Protein AF-A0A813JKL9-F1 (afdb_monomer_lite)

Structure (mmCIF, N/CA/C/O backbone):
data_AF-A0A813JKL9-F1
#
_entry.id   AF-A0A813JKL9-F1
#
loop_
_atom_site.group_PDB
_atom_site.id
_atom_site.type_symbol
_atom_site.label_atom_id
_atom_site.label_alt_id
_atom_site.label_comp_id
_atom_site.label_asym_id
_atom_site.label_entity_id
_atom_site.label_seq_id
_atom_site.pdbx_PDB_ins_code
_atom_site.Cartn_x
_atom_site.Cartn_y
_atom_site.Cartn_z
_atom_site.occupancy
_atom_site.B_iso_or_equiv
_atom_site.auth_seq_id
_atom_site.auth_comp_id
_atom_site.auth_asym_id
_atom_site.auth_atom_id
_atom_site.pdbx_PDB_model_num
ATOM 1 N N . ASP A 1 1 ? -12.469 17.431 13.731 1.00 84.94 1 ASP A N 1
ATOM 2 C CA . ASP A 1 1 ? -13.749 16.794 13.334 1.00 84.94 1 ASP A CA 1
ATOM 3 C C . ASP A 1 1 ? -13.729 16.032 12.016 1.00 84.94 1 ASP A C 1
ATOM 5 O O . ASP A 1 1 ? -14.161 14.883 12.011 1.00 84.94 1 ASP A O 1
ATOM 9 N N . ILE A 1 2 ? -13.200 16.602 10.923 1.00 94.56 2 ILE A N 1
ATOM 10 C CA . ILE A 1 2 ? -13.176 15.951 9.593 1.00 94.56 2 ILE A CA 1
ATOM 11 C C . ILE A 1 2 ? -12.577 14.536 9.653 1.00 94.56 2 ILE A C 1
ATOM 13 O O . ILE A 1 2 ? -13.190 13.587 9.167 1.00 94.56 2 ILE A O 1
ATOM 17 N N . PHE A 1 3 ? -11.428 14.376 10.321 1.00 95.56 3 PHE A N 1
ATOM 18 C CA . PHE A 1 3 ? -10.752 13.081 10.440 1.00 95.56 3 PHE A CA 1
ATOM 19 C C . PHE A 1 3 ? -11.629 12.008 11.093 1.00 95.56 3 PHE A C 1
ATOM 21 O O . PHE A 1 3 ? -11.808 10.932 10.531 1.00 95.56 3 PHE A O 1
ATOM 28 N N . VAL A 1 4 ? -12.197 12.301 12.267 1.00 94.88 4 VAL A N 1
ATOM 29 C CA . VAL A 1 4 ? -13.032 11.350 13.018 1.00 94.88 4 VAL A CA 1
ATOM 30 C C . VAL A 1 4 ? -14.312 11.031 12.251 1.00 94.88 4 VAL A C 1
ATOM 32 O O . VAL A 1 4 ? -14.704 9.870 12.179 1.00 94.88 4 VAL A O 1
ATOM 35 N N . LYS A 1 5 ? -14.934 12.037 11.622 1.00 95.62 5 LYS A N 1
ATOM 36 C CA . LYS A 1 5 ? -16.122 11.851 10.780 1.00 95.62 5 LYS A CA 1
ATOM 37 C C . LYS A 1 5 ? -15.843 10.885 9.625 1.00 95.62 5 LYS A C 1
ATOM 39 O O . LYS A 1 5 ? -16.600 9.935 9.423 1.00 95.62 5 LYS A O 1
ATOM 44 N N . ASN A 1 6 ? -14.754 11.108 8.893 1.00 96.75 6 ASN A N 1
ATOM 45 C CA . ASN A 1 6 ? -14.372 10.268 7.761 1.00 96.75 6 ASN A CA 1
ATOM 46 C C . ASN A 1 6 ? -13.954 8.869 8.206 1.00 96.75 6 ASN A C 1
ATOM 48 O O . ASN A 1 6 ? -14.418 7.891 7.623 1.00 96.75 6 ASN A O 1
ATOM 52 N N . PHE A 1 7 ? -13.151 8.772 9.270 1.00 96.44 7 PHE A N 1
ATOM 53 C CA . PHE A 1 7 ? -12.778 7.497 9.874 1.00 96.44 7 PHE A CA 1
ATOM 54 C C . PHE A 1 7 ? -14.020 6.689 10.248 1.00 96.44 7 PHE A C 1
ATOM 56 O O . PHE A 1 7 ? -14.145 5.534 9.860 1.00 96.44 7 PHE A O 1
ATOM 63 N N . TRP A 1 8 ? -14.972 7.303 10.950 1.00 96.00 8 TRP A N 1
ATOM 64 C CA . TRP A 1 8 ? -16.188 6.623 11.380 1.00 96.00 8 TRP A CA 1
ATOM 65 C C . TRP A 1 8 ? -17.036 6.134 10.203 1.00 96.00 8 TRP A C 1
ATOM 67 O O . TRP A 1 8 ? -17.623 5.054 10.266 1.00 96.00 8 TRP A O 1
ATOM 77 N N . SER A 1 9 ? -17.080 6.902 9.112 1.00 95.06 9 SER A N 1
ATOM 78 C CA . SER A 1 9 ? -17.753 6.492 7.878 1.00 95.06 9 SER A CA 1
ATOM 79 C C . SER A 1 9 ? -17.119 5.233 7.279 1.00 95.06 9 SER A C 1
ATOM 81 O O . SER A 1 9 ? -17.825 4.244 7.067 1.00 95.06 9 SER A O 1
ATOM 83 N N . VAL A 1 10 ? -15.797 5.228 7.076 1.00 94.69 10 VAL A N 1
ATOM 84 C CA . VAL A 1 10 ? -15.100 4.074 6.482 1.00 94.69 10 VAL A CA 1
ATOM 85 C C . VAL A 1 10 ? -15.046 2.875 7.426 1.00 94.69 10 VAL A C 1
ATOM 87 O O . VAL A 1 10 ? -15.140 1.739 6.974 1.00 94.69 10 VAL A O 1
ATOM 90 N N . PHE A 1 11 ? -14.948 3.110 8.735 1.00 94.56 11 PHE A N 1
ATOM 91 C CA . PHE A 1 11 ? -14.930 2.059 9.744 1.00 94.56 11 PHE A CA 1
ATOM 92 C C . PHE A 1 11 ? -16.279 1.342 9.812 1.00 94.56 11 PHE A C 1
ATOM 94 O O . PHE A 1 11 ? -16.323 0.122 9.726 1.00 94.56 11 PHE A O 1
ATOM 101 N N . LYS A 1 12 ? -17.401 2.073 9.847 1.00 93.56 12 LYS A N 1
ATOM 102 C CA . LYS A 1 12 ? -18.732 1.447 9.793 1.00 93.56 12 LYS A CA 1
ATOM 103 C C . LYS A 1 12 ? -18.954 0.617 8.533 1.00 93.56 12 LYS A C 1
ATOM 105 O O . LYS A 1 12 ? -19.619 -0.407 8.612 1.00 93.56 12 LYS A O 1
ATOM 110 N N . ALA A 1 13 ? -18.418 1.051 7.393 1.00 92.56 13 ALA A N 1
ATOM 111 C CA . ALA A 1 13 ? -18.587 0.348 6.125 1.00 92.56 13 ALA A CA 1
ATOM 112 C C . ALA A 1 13 ? -17.906 -1.033 6.096 1.00 92.56 13 ALA A C 1
ATOM 114 O O . ALA A 1 13 ? -18.316 -1.882 5.310 1.00 92.56 13 ALA A O 1
ATOM 115 N N . VAL A 1 14 ? -16.887 -1.259 6.935 1.00 91.50 14 VAL A N 1
ATOM 116 C CA . VAL A 1 14 ? -16.203 -2.559 7.044 1.00 91.50 14 VAL A CA 1
ATOM 117 C C . VAL A 1 14 ? -16.748 -3.441 8.166 1.00 91.50 14 VAL A C 1
ATOM 119 O O . VAL A 1 14 ? -16.412 -4.621 8.224 1.00 91.50 14 VAL A O 1
ATOM 122 N N . LEU A 1 15 ? -17.570 -2.894 9.066 1.00 92.56 15 LEU A N 1
ATOM 123 C CA . LEU A 1 15 ? -18.183 -3.683 10.128 1.00 92.56 15 LEU A CA 1
ATOM 124 C C . LEU A 1 15 ? -19.308 -4.577 9.574 1.00 92.56 15 LEU A C 1
ATOM 126 O O . LEU A 1 15 ? -19.989 -4.193 8.618 1.00 92.56 15 LEU A O 1
ATOM 130 N N . PRO A 1 16 ? -19.566 -5.740 10.200 1.00 93.69 16 P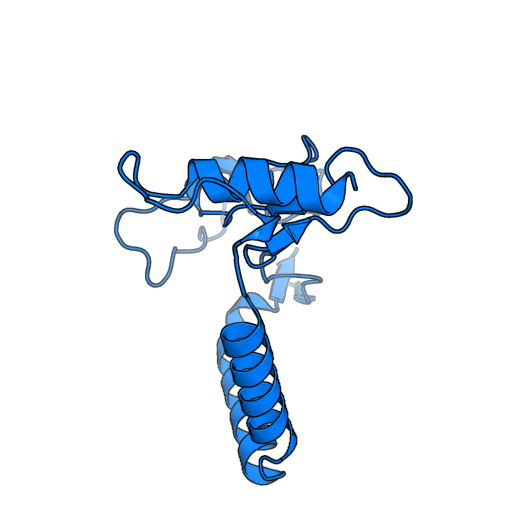RO A N 1
ATOM 131 C CA . PRO A 1 16 ? -20.735 -6.558 9.889 1.00 93.69 16 PRO A CA 1
ATOM 132 C C . PRO A 1 16 ? -22.039 -5.759 10.017 1.00 93.69 16 PRO A C 1
ATOM 134 O O . PRO A 1 16 ? -22.168 -4.892 10.886 1.00 93.69 16 PRO A O 1
ATOM 137 N N . LYS A 1 17 ? -23.030 -6.051 9.165 1.00 89.12 17 LYS A N 1
ATOM 138 C CA . LYS A 1 17 ? -24.300 -5.297 9.114 1.00 89.12 17 LYS A CA 1
ATOM 139 C C . LYS A 1 17 ? -25.055 -5.315 10.453 1.00 89.12 17 LYS A C 1
ATOM 141 O O . LYS A 1 17 ? -25.671 -4.321 10.839 1.00 89.12 17 LYS A O 1
ATOM 146 N N . ASP A 1 18 ? -24.959 -6.424 11.171 1.00 92.94 18 ASP A N 1
ATOM 147 C CA . ASP A 1 18 ? -25.565 -6.718 12.470 1.00 92.94 18 ASP A CA 1
ATOM 148 C C . ASP A 1 18 ? -24.727 -6.240 13.672 1.00 92.94 18 ASP A C 1
ATOM 150 O O . ASP A 1 18 ? -25.073 -6.504 14.820 1.00 92.94 18 ASP A O 1
ATOM 154 N N . THR A 1 19 ? -23.650 -5.477 13.445 1.00 93.12 19 THR A N 1
ATOM 155 C CA . THR A 1 19 ? -22.788 -4.989 14.530 1.00 93.12 19 THR A CA 1
ATOM 156 C C . THR A 1 19 ? -23.532 -4.111 15.547 1.00 93.12 19 THR A C 1
ATOM 158 O O . THR A 1 19 ? -24.318 -3.230 15.182 1.00 93.12 19 THR A O 1
ATOM 161 N N . ILE A 1 20 ? -23.202 -4.274 16.831 1.00 94.44 20 ILE A N 1
ATOM 162 C CA . ILE A 1 20 ? -23.665 -3.415 17.937 1.00 94.44 20 ILE A CA 1
ATOM 163 C C . ILE A 1 20 ? -22.985 -2.035 17.957 1.00 94.44 20 ILE A C 1
ATOM 165 O O . ILE A 1 20 ? -23.433 -1.120 18.648 1.00 94.44 20 ILE A O 1
ATOM 169 N N . ILE A 1 21 ? -21.897 -1.861 17.203 1.00 94.44 21 ILE A N 1
ATOM 170 C CA . ILE A 1 21 ? -21.087 -0.643 17.220 1.00 94.44 21 ILE A CA 1
ATOM 171 C C . ILE A 1 21 ? -21.775 0.429 16.360 1.00 94.44 21 ILE A C 1
ATOM 173 O O . ILE A 1 21 ? -21.603 0.490 15.143 1.00 94.44 21 ILE A O 1
ATOM 177 N N . LYS A 1 22 ? -22.597 1.275 16.995 1.00 92.38 22 LYS A N 1
ATOM 178 C CA . LYS A 1 22 ? -23.389 2.323 16.315 1.00 92.38 22 LYS A CA 1
ATOM 179 C C . LYS A 1 22 ? -22.938 3.756 16.605 1.00 92.38 22 LYS A C 1
ATOM 181 O O . LYS A 1 22 ? -23.294 4.659 15.849 1.00 92.38 22 LYS A O 1
ATOM 186 N N . ASP A 1 23 ? -22.140 3.965 17.648 1.00 93.19 23 ASP A N 1
ATOM 187 C CA . ASP A 1 23 ? -21.673 5.286 18.073 1.00 93.19 23 ASP A CA 1
ATOM 188 C C . ASP A 1 23 ? -20.164 5.271 18.335 1.00 93.19 23 ASP A C 1
ATOM 190 O O . ASP A 1 23 ? -19.675 4.521 19.182 1.00 93.19 23 ASP A O 1
ATOM 194 N N . PHE A 1 24 ? -19.436 6.131 17.623 1.00 93.00 24 PHE A N 1
ATOM 195 C CA . PHE A 1 24 ? -17.995 6.292 17.787 1.00 93.00 24 PHE A CA 1
ATOM 196 C C . PHE A 1 24 ? -17.623 6.730 19.206 1.00 93.00 24 PHE A C 1
ATOM 198 O O . PHE A 1 24 ? -16.630 6.255 19.744 1.00 93.00 24 PHE A O 1
ATOM 205 N N . LYS A 1 25 ? -18.425 7.594 19.846 1.00 94.00 25 LYS A N 1
ATOM 206 C CA . LYS A 1 25 ? -18.124 8.109 21.193 1.00 94.00 25 LYS A CA 1
ATOM 207 C C . LYS A 1 25 ? -18.171 7.025 22.271 1.00 94.00 25 LYS A C 1
ATOM 209 O O . LYS A 1 25 ? -17.617 7.219 23.345 1.00 94.00 25 LYS A O 1
ATOM 214 N N . LYS A 1 26 ? -18.828 5.897 21.985 1.00 95.31 26 LYS A N 1
ATOM 215 C CA . LYS A 1 26 ? -18.900 4.725 22.869 1.00 95.31 26 LYS A CA 1
ATOM 216 C C . LYS A 1 26 ? -17.789 3.707 22.603 1.00 95.31 26 LYS A C 1
ATOM 218 O O . LYS A 1 26 ? -17.726 2.695 23.290 1.00 95.31 26 LYS A O 1
ATOM 223 N N . CYS A 1 27 ? -16.953 3.935 21.591 1.00 94.94 27 CYS A N 1
ATOM 224 C CA . CYS A 1 27 ? -15.847 3.048 21.266 1.00 94.94 27 CYS A CA 1
ATOM 225 C C . CYS A 1 27 ? -14.622 3.426 22.100 1.00 94.94 27 CYS A C 1
ATOM 227 O O . CYS A 1 27 ? -14.067 4.511 21.924 1.00 94.94 27 CYS A O 1
ATOM 229 N N . ASP A 1 28 ? -14.174 2.514 22.961 1.00 96.00 28 ASP A N 1
ATOM 230 C CA . ASP A 1 28 ? -12.904 2.659 23.665 1.00 96.00 28 ASP A CA 1
ATOM 231 C C . ASP A 1 28 ? -11.782 1.933 22.908 1.00 96.00 28 ASP A C 1
ATOM 233 O O . ASP A 1 28 ? -11.759 0.706 22.801 1.00 96.00 28 ASP A O 1
ATOM 237 N N . PHE A 1 29 ? -10.845 2.711 22.363 1.00 95.50 29 PHE A N 1
ATOM 238 C CA . PHE A 1 29 ? -9.668 2.204 21.653 1.00 95.50 29 PHE A CA 1
ATOM 239 C C . PHE A 1 29 ? -8.412 2.156 22.538 1.00 95.50 29 PHE A C 1
ATOM 241 O O . PHE A 1 29 ? -7.340 1.788 22.046 1.00 95.50 29 PHE A O 1
ATOM 248 N N . THR A 1 30 ? -8.515 2.503 23.825 1.00 97.62 30 THR A N 1
ATOM 249 C CA . THR A 1 30 ? -7.383 2.530 24.767 1.00 97.62 30 THR A CA 1
ATOM 250 C C . THR A 1 30 ? -6.639 1.192 24.827 1.00 97.62 30 THR A C 1
ATOM 252 O O . THR A 1 30 ? -5.420 1.206 24.638 1.00 97.62 30 THR A O 1
ATOM 255 N N . PRO A 1 31 ? -7.305 0.019 24.922 1.00 98.19 31 PRO A N 1
ATOM 256 C CA . PRO A 1 31 ? -6.595 -1.265 24.962 1.00 98.19 31 PRO A CA 1
ATOM 257 C C . PRO A 1 31 ? -5.738 -1.538 23.712 1.00 98.19 31 PRO A C 1
ATOM 259 O O . PRO A 1 31 ? -4.650 -2.115 23.800 1.00 98.19 31 PRO A O 1
ATOM 262 N N . ILE A 1 32 ? -6.199 -1.091 22.537 1.00 97.31 32 ILE A N 1
ATOM 263 C CA . ILE A 1 32 ? -5.462 -1.222 21.270 1.00 97.31 32 ILE A CA 1
ATOM 264 C C . ILE A 1 32 ? -4.251 -0.282 21.264 1.00 97.31 32 ILE A C 1
ATOM 266 O O . ILE A 1 32 ? -3.159 -0.685 20.854 1.00 97.31 32 ILE A O 1
ATOM 270 N N . ALA A 1 33 ? -4.428 0.959 21.727 1.00 97.25 33 ALA A N 1
ATOM 271 C CA . ALA A 1 33 ? -3.345 1.932 21.828 1.00 97.25 33 ALA A CA 1
ATOM 272 C C . ALA A 1 33 ? -2.243 1.449 22.785 1.00 97.25 33 ALA A C 1
ATOM 274 O O . ALA A 1 33 ? -1.068 1.459 22.419 1.00 97.25 33 ALA A O 1
ATOM 275 N N . GLU A 1 34 ? -2.618 0.934 23.955 1.00 98.12 34 GLU A N 1
ATOM 276 C CA . GLU A 1 34 ? -1.672 0.385 24.926 1.00 98.12 34 GLU A CA 1
ATOM 277 C C . GLU A 1 34 ? -0.920 -0.832 24.385 1.00 98.12 34 GLU A C 1
ATOM 279 O O . GLU A 1 34 ? 0.293 -0.945 24.564 1.00 98.12 34 GLU A O 1
ATOM 284 N N . HIS A 1 35 ? -1.610 -1.749 23.696 1.00 97.94 35 HIS A N 1
ATOM 285 C CA . HIS A 1 35 ? -0.950 -2.882 23.050 1.00 97.94 35 HIS A CA 1
ATOM 286 C C . HIS A 1 35 ? 0.080 -2.411 22.015 1.00 97.94 35 HIS A C 1
ATOM 288 O O . HIS A 1 35 ? 1.233 -2.843 22.060 1.00 97.94 35 HIS A O 1
ATOM 294 N N . ARG A 1 36 ? -0.296 -1.473 21.135 1.00 97.06 36 ARG A N 1
ATOM 295 C CA . ARG A 1 36 ? 0.615 -0.877 20.145 1.00 97.06 36 ARG A CA 1
ATOM 296 C C . ARG A 1 36 ? 1.849 -0.264 20.811 1.00 97.06 36 ARG A C 1
ATOM 298 O O . ARG A 1 36 ? 2.963 -0.437 20.313 1.00 97.06 36 ARG A O 1
ATOM 305 N N . ASP A 1 37 ? 1.666 0.448 21.917 1.00 96.81 37 ASP A N 1
ATOM 306 C CA . ASP A 1 37 ? 2.762 1.120 22.615 1.00 96.81 37 ASP A CA 1
ATOM 307 C C . ASP A 1 37 ? 3.687 0.120 23.322 1.00 96.81 37 ASP A C 1
ATOM 309 O O . ASP A 1 37 ? 4.911 0.267 23.243 1.00 96.81 37 ASP A O 1
ATOM 313 N N . ARG A 1 38 ? 3.139 -0.963 23.894 1.00 97.38 38 ARG A N 1
ATOM 314 C CA . ARG A 1 38 ? 3.929 -2.092 24.416 1.00 97.38 38 ARG A CA 1
ATOM 315 C C . ARG A 1 38 ? 4.759 -2.765 23.324 1.00 97.38 38 ARG A C 1
ATOM 317 O O . ARG A 1 38 ? 5.951 -2.989 23.524 1.00 97.38 38 ARG A O 1
ATOM 324 N N . GLU A 1 39 ? 4.178 -3.050 22.161 1.00 96.56 39 GLU A N 1
ATOM 325 C CA . GLU A 1 39 ? 4.906 -3.661 21.039 1.00 96.56 39 GLU A CA 1
ATOM 326 C C . GLU A 1 39 ? 5.992 -2.727 20.484 1.00 96.56 39 GLU A C 1
ATOM 328 O O . GLU A 1 39 ? 7.119 -3.154 20.214 1.00 96.56 39 GLU A O 1
ATOM 333 N N . ARG A 1 40 ? 5.711 -1.419 20.399 1.00 95.19 40 ARG A N 1
ATOM 334 C CA . ARG A 1 40 ? 6.720 -0.408 20.051 1.00 95.19 40 ARG A CA 1
ATOM 335 C C . ARG A 1 40 ? 7.869 -0.396 21.061 1.00 95.19 40 ARG A C 1
ATOM 337 O O . ARG A 1 40 ? 9.027 -0.328 20.647 1.00 95.19 40 ARG A O 1
ATOM 344 N N . PHE A 1 41 ? 7.566 -0.463 22.357 1.00 95.62 41 PHE A N 1
ATOM 345 C CA . PHE A 1 41 ? 8.574 -0.513 23.414 1.00 95.62 41 PHE A CA 1
ATOM 346 C C . PHE A 1 41 ? 9.437 -1.774 23.304 1.00 95.62 41 PHE A C 1
ATOM 348 O O . PHE A 1 41 ? 10.661 -1.658 23.266 1.00 95.62 41 PHE A O 1
ATOM 355 N N . LYS A 1 42 ? 8.834 -2.961 23.160 1.00 94.31 42 LYS A N 1
ATOM 356 C CA . LYS A 1 42 ? 9.573 -4.217 22.941 1.00 94.31 42 LYS A CA 1
ATOM 357 C C . LYS A 1 42 ? 10.508 -4.109 21.740 1.00 94.31 42 LYS A C 1
ATOM 359 O O . LYS A 1 42 ? 11.702 -4.354 21.867 1.00 94.31 42 LYS A O 1
ATOM 364 N N . ARG A 1 43 ? 9.996 -3.649 20.591 1.00 91.75 43 ARG A N 1
ATOM 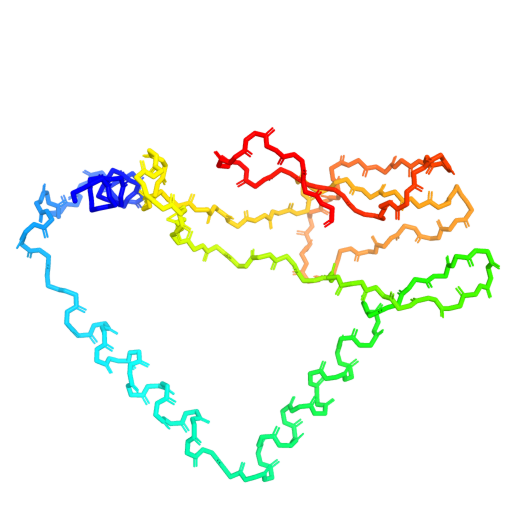365 C CA . ARG A 1 43 ? 10.777 -3.499 19.354 1.00 91.75 43 ARG A CA 1
ATOM 366 C C . ARG A 1 43 ? 11.980 -2.569 19.526 1.00 91.75 43 ARG A C 1
ATOM 368 O O . ARG A 1 43 ? 13.060 -2.852 19.000 1.00 91.75 43 ARG A O 1
ATOM 375 N N . ASN A 1 44 ? 11.795 -1.465 20.245 1.00 91.56 44 ASN A N 1
ATOM 376 C CA . ASN A 1 44 ? 12.845 -0.478 20.480 1.00 91.56 44 ASN A CA 1
ATOM 377 C C . ASN A 1 44 ? 13.901 -0.968 21.483 1.00 91.56 44 ASN A C 1
ATOM 379 O O . ASN A 1 44 ? 15.064 -0.600 21.329 1.00 91.56 44 ASN A O 1
ATOM 383 N N . ASN A 1 45 ? 13.532 -1.823 22.441 1.00 92.88 45 ASN A N 1
ATOM 384 C CA . ASN A 1 45 ? 14.441 -2.381 23.451 1.00 92.88 45 ASN A CA 1
ATOM 385 C C . ASN A 1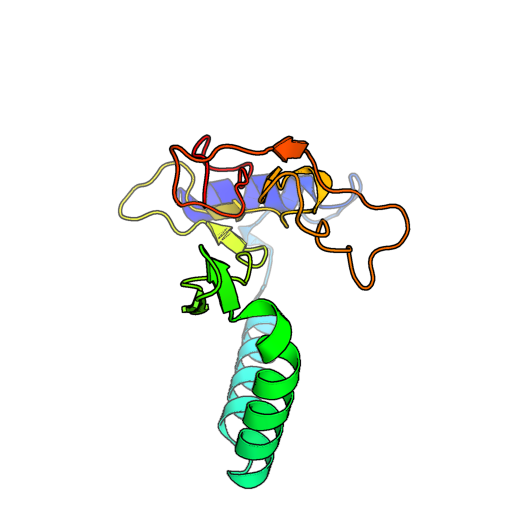 45 ? 15.146 -3.681 23.034 1.00 92.88 45 ASN A C 1
ATOM 387 O O . ASN A 1 45 ? 15.912 -4.231 23.818 1.00 92.88 45 ASN A O 1
ATOM 391 N N . ARG A 1 46 ? 14.936 -4.157 21.801 1.00 92.25 46 ARG A N 1
ATOM 392 C CA . ARG A 1 46 ? 15.698 -5.281 21.236 1.00 92.25 46 ARG A CA 1
ATOM 393 C C . ARG A 1 46 ? 17.200 -5.019 21.238 1.00 92.25 46 ARG A C 1
ATOM 395 O O . ARG A 1 46 ? 17.638 -3.861 21.111 1.00 92.25 46 ARG A O 1
ATOM 402 N N . SER A 1 47 ? 17.967 -6.102 21.324 1.00 93.81 47 SER A N 1
ATOM 403 C CA . SER A 1 47 ? 19.425 -6.037 21.346 1.00 93.81 47 SER A CA 1
ATOM 404 C C . SER A 1 47 ? 19.973 -5.465 20.031 1.00 93.81 47 SER A C 1
ATOM 406 O O . SER A 1 47 ? 19.291 -5.425 18.999 1.00 93.81 47 SER A O 1
ATOM 408 N N . ARG A 1 48 ? 21.219 -4.979 20.057 1.00 92.81 48 ARG A N 1
ATOM 409 C CA . ARG A 1 48 ? 21.891 -4.525 18.828 1.00 92.81 48 ARG A CA 1
ATOM 410 C C . ARG A 1 48 ? 22.034 -5.670 17.823 1.00 92.81 48 ARG A C 1
ATOM 412 O O . ARG A 1 48 ? 21.811 -5.446 16.641 1.00 92.81 48 ARG A O 1
ATOM 419 N N . GLU A 1 49 ? 22.334 -6.875 18.302 1.00 93.19 49 GLU A N 1
ATOM 420 C CA . GLU A 1 49 ? 22.492 -8.077 17.477 1.00 93.19 49 GLU A CA 1
ATOM 421 C C . GLU A 1 49 ? 21.186 -8.482 16.786 1.00 93.19 49 GLU A C 1
ATOM 423 O O . GLU A 1 49 ? 21.182 -8.747 15.587 1.00 93.19 49 GLU A O 1
ATOM 428 N N . GLU A 1 50 ? 20.055 -8.456 17.498 1.00 92.44 50 GLU A N 1
ATOM 429 C CA . GLU A 1 50 ? 18.739 -8.760 16.918 1.00 92.44 50 GLU A CA 1
ATOM 430 C C . GLU A 1 50 ? 18.345 -7.752 15.837 1.00 92.44 50 GLU A C 1
ATOM 432 O O . GLU A 1 50 ? 17.876 -8.132 14.763 1.00 92.44 50 GLU A O 1
ATOM 437 N N . LYS A 1 51 ? 18.556 -6.457 16.106 1.00 92.31 51 LYS A N 1
ATOM 438 C CA . LYS A 1 51 ? 18.285 -5.386 15.136 1.00 92.31 51 LYS A CA 1
ATOM 439 C C . LYS A 1 51 ? 19.179 -5.506 13.906 1.00 92.31 51 LYS A C 1
ATOM 441 O O . LYS A 1 51 ? 18.714 -5.264 12.796 1.00 92.31 51 LYS A O 1
ATOM 446 N N . GLU A 1 52 ? 20.442 -5.875 14.099 1.00 93.69 52 GLU A N 1
ATOM 447 C CA . GLU A 1 52 ? 21.391 -6.056 13.005 1.00 93.69 52 GLU A CA 1
ATOM 448 C C . GLU A 1 52 ? 21.037 -7.269 12.144 1.00 93.69 52 GLU A C 1
ATOM 450 O O . GLU A 1 52 ? 20.998 -7.161 10.919 1.00 93.69 52 GLU A O 1
ATOM 455 N N . LYS A 1 53 ? 20.681 -8.394 12.771 1.00 94.25 53 LYS A N 1
ATOM 456 C CA . LYS A 1 53 ? 20.205 -9.585 12.063 1.00 94.25 53 LYS A CA 1
ATOM 457 C C . LYS A 1 53 ? 18.967 -9.278 11.216 1.00 94.25 53 LYS A C 1
ATOM 459 O O . LYS A 1 53 ? 18.958 -9.572 10.025 1.00 94.25 53 LYS A O 1
ATOM 464 N N . GLU A 1 54 ? 17.965 -8.611 11.793 1.00 92.06 54 GLU A N 1
ATOM 465 C CA . GLU A 1 54 ? 16.757 -8.202 11.061 1.00 92.06 54 GLU A CA 1
ATOM 466 C C . GLU A 1 54 ? 17.083 -7.254 9.897 1.00 92.06 54 GLU A C 1
ATOM 468 O O . GLU A 1 54 ? 16.513 -7.377 8.813 1.00 92.06 54 GLU A O 1
ATOM 473 N N . ARG A 1 55 ? 18.015 -6.313 10.090 1.00 91.38 55 ARG A N 1
ATOM 474 C CA . ARG A 1 55 ? 18.463 -5.403 9.029 1.00 91.38 55 ARG A CA 1
ATOM 475 C C . ARG A 1 55 ? 19.082 -6.169 7.859 1.00 91.38 55 ARG A C 1
ATOM 477 O O . ARG A 1 55 ? 18.746 -5.875 6.713 1.00 91.38 55 ARG A O 1
ATOM 484 N N . LEU A 1 56 ? 19.954 -7.138 8.137 1.00 92.38 56 LEU A N 1
ATOM 485 C CA . LEU A 1 56 ? 20.623 -7.950 7.117 1.00 92.38 56 LEU A CA 1
ATOM 486 C C . LEU A 1 56 ? 19.645 -8.869 6.378 1.00 92.38 56 LEU A C 1
ATOM 488 O O . LEU A 1 56 ? 19.707 -8.961 5.152 1.00 92.38 56 LEU A O 1
ATOM 492 N N . ASP A 1 57 ? 18.719 -9.505 7.093 1.00 91.62 57 ASP A N 1
ATOM 493 C CA . ASP A 1 57 ? 17.703 -10.372 6.486 1.00 91.62 57 ASP A CA 1
ATOM 494 C C . ASP A 1 57 ? 16.748 -9.561 5.592 1.00 91.62 57 ASP A C 1
ATOM 496 O O . ASP A 1 57 ? 16.492 -9.934 4.443 1.00 91.62 57 ASP A O 1
ATOM 500 N N . ASN A 1 58 ? 16.316 -8.383 6.057 1.00 88.50 58 ASN A N 1
ATOM 501 C CA . ASN A 1 58 ? 15.520 -7.453 5.256 1.00 88.50 58 ASN A CA 1
ATOM 502 C C . ASN A 1 58 ? 16.284 -6.940 4.028 1.00 88.50 58 ASN A C 1
ATOM 504 O O . ASN A 1 58 ? 15.690 -6.816 2.955 1.00 88.50 58 ASN A O 1
ATOM 508 N N . ALA A 1 59 ? 17.584 -6.652 4.163 1.00 88.31 59 ALA A N 1
ATOM 509 C CA . ALA A 1 59 ? 18.423 -6.212 3.052 1.00 88.31 59 ALA A CA 1
ATOM 510 C C . ALA A 1 59 ? 18.499 -7.292 1.965 1.00 88.31 59 ALA A C 1
ATOM 512 O O . ALA A 1 59 ? 18.188 -6.999 0.811 1.00 88.31 59 ALA A O 1
ATOM 513 N N . LYS A 1 60 ? 18.790 -8.545 2.345 1.00 88.12 60 LYS A N 1
ATOM 514 C CA . LYS A 1 60 ? 18.834 -9.699 1.429 1.00 88.12 60 LYS A CA 1
ATOM 515 C C . LYS A 1 60 ? 17.515 -9.908 0.692 1.00 88.12 60 LYS A C 1
ATOM 517 O O . LYS A 1 60 ? 17.515 -10.110 -0.517 1.00 88.12 60 LYS A O 1
ATOM 522 N N . GLN A 1 61 ? 16.389 -9.828 1.403 1.00 83.56 61 GLN A N 1
ATOM 523 C CA . GLN A 1 61 ? 15.072 -9.987 0.785 1.00 83.56 61 GLN A CA 1
ATOM 524 C C . GLN A 1 61 ? 14.733 -8.822 -0.154 1.00 83.56 61 GLN A C 1
ATOM 526 O O . GLN A 1 61 ? 14.074 -9.017 -1.173 1.00 83.56 61 GLN A O 1
ATOM 531 N N . SER A 1 62 ? 15.177 -7.608 0.181 1.00 86.25 62 SER A N 1
ATOM 532 C CA . SER A 1 62 ? 14.918 -6.420 -0.631 1.00 86.25 62 SER A CA 1
ATOM 533 C C . SER A 1 62 ? 15.842 -6.260 -1.836 1.00 86.25 62 SER A C 1
ATOM 535 O O . SER A 1 62 ? 15.479 -5.523 -2.744 1.00 86.25 62 SER A O 1
ATOM 537 N N . ASP A 1 63 ? 17.002 -6.929 -1.874 1.00 84.69 63 ASP A N 1
ATOM 538 C CA . ASP A 1 63 ? 18.020 -6.706 -2.913 1.00 84.69 63 ASP A CA 1
ATOM 539 C C . ASP A 1 63 ? 17.478 -6.923 -4.333 1.00 84.69 63 ASP A C 1
ATOM 541 O O . ASP A 1 63 ? 17.744 -6.125 -5.230 1.00 84.69 63 ASP A O 1
ATOM 545 N N . TRP A 1 64 ? 16.605 -7.921 -4.495 1.00 82.94 64 TRP A N 1
ATOM 546 C CA . TRP A 1 64 ? 15.919 -8.234 -5.752 1.00 82.94 64 TRP A CA 1
ATOM 547 C C . TRP A 1 64 ? 15.004 -7.118 -6.264 1.00 82.94 64 TRP A C 1
ATOM 549 O O . TRP A 1 64 ? 14.738 -7.049 -7.458 1.00 82.94 64 TRP A O 1
ATOM 559 N N . TYR A 1 65 ? 14.519 -6.253 -5.373 1.00 89.31 65 TYR A N 1
ATOM 560 C CA . TYR A 1 65 ? 13.567 -5.186 -5.688 1.00 89.31 65 TYR A CA 1
ATOM 561 C C . TYR A 1 65 ? 14.196 -3.790 -5.607 1.00 89.31 65 TYR A C 1
ATOM 563 O O . TYR A 1 65 ? 13.542 -2.806 -5.927 1.00 89.31 65 TYR A O 1
ATOM 571 N N . ASN A 1 66 ? 15.452 -3.681 -5.166 1.00 91.44 66 ASN A N 1
ATOM 572 C CA . ASN A 1 66 ? 16.142 -2.401 -4.990 1.00 91.44 66 ASN A CA 1
ATOM 573 C C . ASN A 1 66 ? 16.691 -1.821 -6.299 1.00 91.44 66 ASN A C 1
ATOM 575 O O . ASN A 1 66 ? 17.100 -0.660 -6.315 1.00 91.44 66 ASN A O 1
ATOM 579 N N . TYR A 1 67 ? 16.757 -2.617 -7.366 1.00 92.25 67 TYR A N 1
ATOM 580 C CA . TYR A 1 67 ? 17.450 -2.252 -8.596 1.00 92.25 67 TYR A CA 1
ATOM 581 C C . TYR A 1 67 ? 16.634 -2.597 -9.837 1.00 92.25 67 TYR A C 1
ATOM 583 O O . TYR A 1 67 ? 15.897 -3.580 -9.850 1.00 92.25 67 TYR A O 1
ATOM 591 N N . ALA A 1 68 ? 16.840 -1.821 -10.895 1.00 92.69 68 ALA A N 1
ATOM 592 C CA . ALA A 1 68 ? 16.410 -2.140 -12.249 1.00 92.69 68 ALA A CA 1
ATOM 593 C C . ALA A 1 68 ? 17.608 -2.069 -13.202 1.00 92.69 68 ALA A C 1
ATOM 595 O O . ALA A 1 68 ? 18.620 -1.436 -12.904 1.00 92.69 68 ALA A O 1
ATOM 596 N N . ILE A 1 69 ? 17.502 -2.736 -14.349 1.00 93.56 69 ILE A N 1
ATOM 597 C CA . ILE A 1 69 ? 18.493 -2.630 -15.421 1.00 93.56 69 ILE A CA 1
ATOM 598 C C . ILE A 1 69 ? 17.945 -1.650 -16.454 1.00 93.56 69 ILE A C 1
ATOM 600 O O . ILE A 1 69 ? 16.928 -1.927 -17.084 1.00 93.56 69 ILE A O 1
ATOM 604 N N . VAL A 1 70 ? 18.623 -0.520 -16.630 1.00 93.19 70 VAL A N 1
ATOM 605 C CA . VAL A 1 70 ? 18.272 0.516 -17.606 1.00 93.19 70 VAL A CA 1
ATOM 606 C C . VAL A 1 70 ? 19.452 0.662 -18.554 1.00 93.19 70 VAL A C 1
ATOM 608 O O . VAL A 1 70 ? 20.553 0.985 -18.122 1.00 93.19 70 VAL A O 1
ATOM 611 N N . ASN A 1 71 ? 19.257 0.370 -19.843 1.00 92.00 71 ASN A N 1
ATOM 612 C CA . ASN A 1 71 ? 20.324 0.408 -20.854 1.00 92.00 71 ASN A CA 1
ATOM 613 C C . ASN A 1 71 ? 21.590 -0.373 -20.440 1.00 92.00 71 ASN A C 1
ATOM 615 O O . ASN A 1 71 ? 22.708 0.111 -20.592 1.00 92.00 71 ASN A O 1
ATOM 619 N N . ASN A 1 72 ? 21.408 -1.583 -19.898 1.00 92.06 72 ASN A N 1
ATOM 620 C CA . ASN A 1 72 ? 22.468 -2.456 -19.367 1.00 92.06 72 ASN A CA 1
ATOM 621 C C . ASN A 1 72 ? 23.220 -1.920 -18.133 1.00 92.06 72 ASN A C 1
ATOM 623 O O . ASN A 1 72 ? 24.203 -2.524 -17.708 1.00 92.06 72 ASN A O 1
ATOM 627 N N . ILE A 1 73 ? 22.744 -0.837 -17.518 1.00 94.75 73 ILE A N 1
ATOM 628 C CA . ILE A 1 73 ? 23.281 -0.290 -16.271 1.00 94.75 73 ILE A CA 1
ATOM 629 C C . ILE A 1 73 ? 22.350 -0.679 -15.121 1.00 94.75 73 ILE A C 1
ATOM 631 O O . ILE A 1 73 ? 21.130 -0.549 -15.219 1.00 94.75 73 ILE A O 1
ATOM 635 N N . ARG A 1 74 ? 22.923 -1.189 -14.024 1.00 94.06 74 ARG A N 1
ATOM 636 C CA . ARG A 1 74 ? 22.178 -1.504 -12.797 1.00 94.06 74 ARG A CA 1
ATOM 637 C C . ARG A 1 74 ? 21.932 -0.214 -12.021 1.00 94.06 74 ARG A C 1
ATOM 639 O O . ARG A 1 74 ? 22.822 0.271 -11.329 1.00 94.06 74 ARG A O 1
ATOM 646 N N . GLU A 1 75 ? 20.711 0.288 -12.100 1.00 93.94 75 GLU A N 1
ATOM 647 C CA . GLU A 1 75 ? 20.274 1.516 -11.446 1.00 93.94 75 GLU A CA 1
ATOM 648 C C . GLU A 1 75 ? 19.498 1.219 -10.167 1.00 93.94 75 GLU A C 1
ATOM 650 O O . GLU A 1 75 ? 18.750 0.242 -10.080 1.00 93.94 75 GLU A O 1
ATOM 655 N N . LYS A 1 76 ? 19.679 2.064 -9.150 1.00 92.94 76 LYS A N 1
ATOM 656 C CA . LYS A 1 76 ? 18.976 1.928 -7.871 1.00 92.94 76 LYS A CA 1
ATOM 657 C C . LYS A 1 76 ? 17.599 2.582 -7.952 1.00 92.94 76 LYS A C 1
ATOM 659 O O . LYS A 1 76 ? 17.477 3.740 -8.339 1.00 92.94 76 LYS A O 1
ATOM 664 N N . LEU A 1 77 ? 16.572 1.863 -7.514 1.00 92.50 77 LEU A N 1
ATOM 665 C CA . LEU A 1 77 ? 15.202 2.362 -7.468 1.00 92.50 77 LEU A CA 1
ATOM 666 C C . LEU A 1 77 ? 14.971 3.266 -6.252 1.00 92.50 77 LEU A C 1
ATOM 668 O O . LEU A 1 77 ? 15.535 3.051 -5.178 1.00 92.50 77 LEU A O 1
ATOM 672 N N . GLY A 1 78 ? 14.113 4.275 -6.429 1.00 88.94 78 GLY A N 1
ATOM 673 C CA . GLY A 1 78 ? 13.729 5.207 -5.368 1.00 88.94 78 GLY A CA 1
ATOM 674 C C . GLY A 1 78 ? 12.844 4.543 -4.313 1.00 88.94 78 GLY A C 1
ATOM 675 O O . GLY A 1 78 ? 13.273 4.331 -3.179 1.00 88.94 78 GLY A O 1
ATOM 676 N N . ASN A 1 79 ? 11.610 4.193 -4.687 1.00 90.06 79 ASN A N 1
ATOM 677 C CA . ASN A 1 79 ? 10.697 3.440 -3.835 1.00 90.06 79 ASN A CA 1
ATOM 678 C C . ASN A 1 79 ? 10.158 2.213 -4.577 1.00 90.06 79 ASN A C 1
ATOM 680 O O . ASN A 1 79 ? 9.487 2.335 -5.589 1.00 90.06 79 ASN A O 1
ATOM 684 N N . PHE A 1 80 ? 10.431 1.029 -4.039 1.00 89.44 80 PHE A N 1
ATOM 685 C CA . PHE A 1 80 ? 9.945 -0.255 -4.558 1.00 89.44 80 PHE A CA 1
ATOM 686 C C . PHE A 1 80 ? 8.885 -0.882 -3.642 1.00 89.44 80 PHE A C 1
ATOM 688 O O . PHE A 1 80 ? 8.365 -1.963 -3.919 1.00 89.44 80 PHE A O 1
ATOM 695 N N . ARG A 1 81 ? 8.582 -0.237 -2.505 1.00 90.19 81 ARG A N 1
ATOM 696 C CA . ARG A 1 81 ? 7.576 -0.699 -1.550 1.00 90.19 81 ARG A CA 1
ATOM 697 C C . ARG A 1 81 ? 6.327 0.155 -1.685 1.00 90.19 81 ARG A C 1
ATOM 699 O O . ARG A 1 81 ? 6.352 1.367 -1.471 1.00 90.19 81 ARG A O 1
ATOM 706 N N . LEU A 1 82 ? 5.213 -0.504 -1.972 1.00 90.25 82 LEU A N 1
ATOM 707 C CA . LEU A 1 82 ? 3.909 0.141 -1.928 1.00 90.25 82 LEU A CA 1
ATOM 708 C C . LEU A 1 82 ? 3.576 0.572 -0.496 1.00 90.25 82 LEU A C 1
ATOM 710 O O . LEU A 1 82 ? 3.932 -0.101 0.478 1.00 90.25 82 LEU A O 1
ATOM 714 N N . GLU A 1 83 ? 2.875 1.699 -0.375 1.00 89.44 83 GLU A N 1
ATOM 715 C CA . GLU A 1 83 ? 2.381 2.167 0.917 1.00 89.44 83 GLU A CA 1
ATOM 716 C C . GLU A 1 83 ? 1.449 1.101 1.526 1.00 89.44 83 GLU A C 1
ATOM 718 O O . GLU A 1 83 ? 0.529 0.627 0.852 1.00 89.44 83 GLU A O 1
ATOM 723 N N . PRO A 1 84 ? 1.636 0.716 2.801 1.00 92.31 84 PRO A N 1
ATOM 724 C CA . PRO A 1 84 ? 0.681 -0.151 3.472 1.00 92.31 84 PRO A CA 1
ATOM 725 C C . PRO A 1 84 ? -0.674 0.564 3.637 1.00 92.31 84 PRO A C 1
ATOM 727 O O . PRO A 1 84 ? -0.718 1.799 3.707 1.00 92.31 84 PRO A O 1
ATOM 730 N N . PRO A 1 85 ? -1.783 -0.193 3.754 1.00 93.12 85 PRO A N 1
ATOM 731 C CA . PRO A 1 85 ? -3.092 0.392 4.018 1.00 93.12 85 PRO A CA 1
ATOM 732 C C . PRO A 1 85 ? -3.071 1.175 5.333 1.00 93.12 85 PRO A C 1
ATOM 734 O O . PRO A 1 85 ? -2.578 0.689 6.352 1.00 93.12 85 PRO A O 1
ATOM 737 N N . GLN A 1 86 ? -3.609 2.390 5.311 1.00 94.50 86 GLN A N 1
ATOM 738 C CA . GLN A 1 86 ? -3.591 3.292 6.463 1.00 94.50 86 GLN A CA 1
ATOM 739 C C . GLN A 1 86 ? -4.686 4.353 6.366 1.00 94.50 86 GLN A C 1
ATOM 741 O O . GLN A 1 86 ? -5.256 4.593 5.304 1.00 94.50 86 GLN A O 1
ATOM 746 N N . LEU A 1 87 ? -4.961 5.041 7.473 1.00 94.75 87 LEU A N 1
ATOM 747 C CA . LEU A 1 87 ? -5.819 6.221 7.437 1.00 94.75 87 LEU A CA 1
ATOM 748 C C . LEU A 1 87 ? -5.072 7.388 6.795 1.00 94.75 87 LEU A C 1
ATOM 750 O O . LEU A 1 87 ? -3.923 7.676 7.134 1.00 94.75 87 LEU A O 1
ATOM 754 N N . PHE A 1 88 ? -5.730 8.079 5.875 1.00 95.06 88 PHE A N 1
ATOM 755 C CA . PHE A 1 88 ? -5.133 9.186 5.158 1.00 95.06 88 PHE A CA 1
ATOM 756 C C . PHE A 1 88 ? -4.933 10.397 6.058 1.00 95.06 88 PHE A C 1
ATOM 758 O O . PHE A 1 88 ? -5.865 10.890 6.692 1.00 95.06 88 PHE A O 1
ATOM 765 N N . ARG A 1 89 ? -3.709 10.915 6.070 1.00 93.12 89 ARG A N 1
ATOM 766 C CA . ARG A 1 89 ? -3.331 12.117 6.812 1.00 93.12 89 ARG A CA 1
ATOM 767 C C . ARG A 1 89 ? -2.995 13.226 5.821 1.00 93.12 89 ARG A C 1
ATOM 769 O O . ARG A 1 89 ? -1.828 13.462 5.525 1.00 93.12 89 ARG A O 1
ATOM 776 N N . GLY A 1 90 ? -4.033 13.858 5.275 1.00 90.69 90 GLY A N 1
ATOM 777 C CA . GLY A 1 90 ? -3.870 15.052 4.445 1.00 90.69 90 GLY A CA 1
ATOM 778 C C . GLY A 1 90 ? -3.324 16.229 5.262 1.00 90.69 90 GLY A C 1
ATOM 779 O O . GLY A 1 90 ? -3.506 16.279 6.478 1.00 90.69 90 GLY A O 1
ATOM 780 N N . ARG A 1 91 ? -2.628 17.161 4.603 1.00 91.00 91 ARG A N 1
ATOM 781 C CA . ARG A 1 91 ? -2.103 18.381 5.241 1.00 91.00 91 ARG A CA 1
ATOM 782 C C . ARG A 1 91 ? -3.219 19.424 5.395 1.00 91.00 91 ARG A C 1
ATOM 784 O O . ARG A 1 91 ? -4.104 19.494 4.547 1.00 91.00 91 ARG A O 1
ATOM 791 N N . GLY A 1 92 ? -3.164 20.240 6.449 1.00 90.38 92 GLY A N 1
ATOM 792 C CA . GLY A 1 92 ? -4.174 21.273 6.718 1.00 90.38 92 GLY A CA 1
ATOM 793 C C . GLY A 1 92 ? -5.585 20.698 6.902 1.00 90.38 92 GLY A C 1
ATOM 794 O O . GLY A 1 92 ? -5.764 19.617 7.463 1.00 90.38 92 GLY A O 1
ATOM 795 N N . GLU A 1 93 ? -6.598 21.397 6.389 1.00 91.31 93 GLU A N 1
ATOM 796 C CA . GLU A 1 93 ? -8.008 20.982 6.458 1.00 91.31 93 GLU A CA 1
ATOM 797 C C . GLU A 1 93 ? -8.433 20.094 5.280 1.00 91.31 93 GLU A C 1
ATOM 799 O O . GLU A 1 93 ? -9.532 20.214 4.743 1.00 91.31 93 GLU A O 1
ATOM 804 N N . HIS A 1 94 ? -7.565 19.170 4.855 1.00 93.94 94 HIS A N 1
ATOM 805 C CA . HIS A 1 94 ? -7.855 18.332 3.694 1.00 93.94 94 HIS A CA 1
ATOM 806 C C . HIS A 1 94 ? -9.166 17.538 3.887 1.00 93.94 94 HIS A C 1
ATOM 808 O O . HIS A 1 94 ? -9.286 16.795 4.869 1.00 93.94 94 HIS A O 1
ATOM 814 N N . PRO A 1 95 ? -10.126 17.593 2.943 1.00 94.69 95 PRO A N 1
ATOM 815 C CA . PRO A 1 95 ? -11.470 17.039 3.135 1.00 94.69 95 PRO A CA 1
ATOM 816 C C . PRO A 1 95 ? -11.489 15.513 3.276 1.00 94.69 95 PRO A C 1
ATOM 818 O O . PRO A 1 95 ? -12.344 14.975 3.968 1.00 94.69 95 PRO A O 1
ATOM 821 N N . LYS A 1 96 ? -10.529 14.807 2.660 1.00 94.56 96 LYS A N 1
ATOM 822 C CA . LYS A 1 96 ? -10.398 13.335 2.725 1.00 94.56 96 LYS A CA 1
ATOM 823 C C . LYS A 1 96 ? -9.613 12.802 3.938 1.00 94.56 96 LYS A C 1
ATOM 825 O O . LYS A 1 96 ? -9.440 11.591 4.059 1.00 94.56 96 LYS A O 1
ATOM 830 N N . GLN A 1 97 ? -9.091 13.655 4.828 1.00 95.44 97 GLN A N 1
ATOM 831 C CA . GLN A 1 97 ? -8.315 13.173 5.982 1.00 95.44 97 GLN A CA 1
ATOM 832 C C . GLN A 1 97 ? -9.158 12.219 6.849 1.00 95.44 97 GLN A C 1
ATOM 834 O O . GLN A 1 97 ? -10.338 12.473 7.067 1.00 95.44 97 GLN A O 1
ATOM 839 N N . GLY A 1 98 ? -8.587 11.111 7.314 1.00 94.88 98 GLY A N 1
ATOM 840 C CA . GLY A 1 98 ? -9.290 10.068 8.071 1.00 94.88 98 GLY A CA 1
ATOM 841 C C . GLY A 1 98 ? -9.971 8.990 7.224 1.00 94.88 98 GLY A C 1
ATOM 842 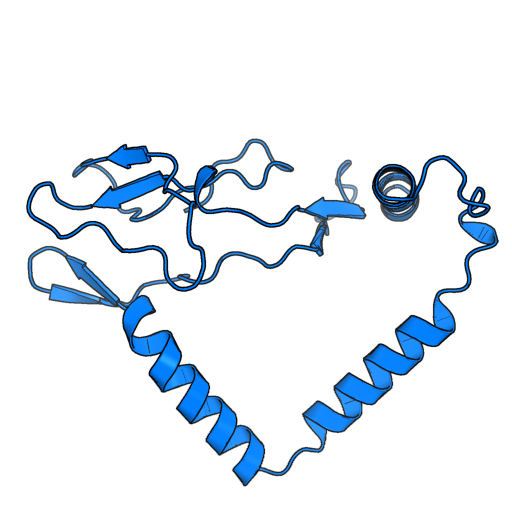O O . GLY A 1 98 ? -10.381 7.975 7.778 1.00 94.88 98 GLY A O 1
ATOM 843 N N . MET A 1 99 ? -10.056 9.146 5.897 1.00 95.75 99 MET A N 1
ATOM 844 C CA . MET A 1 99 ? -10.498 8.057 5.016 1.00 95.75 99 MET A CA 1
ATOM 845 C C . MET A 1 99 ? -9.457 6.929 4.956 1.00 95.75 99 MET A C 1
ATOM 847 O O . MET A 1 99 ? -8.266 7.152 5.169 1.00 95.75 99 MET A O 1
ATOM 851 N N . LEU A 1 100 ? -9.898 5.711 4.645 1.00 93.62 100 LEU A N 1
ATOM 852 C CA . LEU A 1 100 ? -9.022 4.550 4.510 1.00 93.62 100 LEU A CA 1
ATOM 853 C C . LEU A 1 100 ? -8.337 4.546 3.135 1.00 93.62 100 LEU A C 1
ATOM 855 O O . LEU A 1 100 ? -9.007 4.357 2.121 1.00 93.62 100 LEU A O 1
ATOM 859 N N . LYS A 1 101 ? -7.006 4.673 3.108 1.00 92.38 101 LYS A N 1
ATOM 860 C CA . LYS A 1 101 ? -6.190 4.230 1.970 1.00 92.38 101 LYS A CA 1
ATOM 861 C C . LYS A 1 101 ? -6.170 2.707 1.980 1.00 92.38 101 LYS A C 1
ATOM 863 O O . LYS A 1 101 ? -5.665 2.098 2.928 1.00 92.38 101 LYS A O 1
ATOM 868 N N . LYS A 1 102 ? -6.775 2.101 0.962 1.00 91.56 102 LYS A N 1
ATOM 869 C CA . LYS A 1 102 ? -6.881 0.644 0.845 1.00 91.56 102 LYS A CA 1
ATOM 870 C C . LYS A 1 102 ? -5.530 0.033 0.479 1.00 91.56 102 LYS A C 1
ATOM 872 O O . LYS A 1 102 ? -4.596 0.725 0.087 1.00 91.56 102 LYS A O 1
ATOM 877 N N . ARG A 1 103 ? -5.433 -1.286 0.634 1.00 92.25 103 ARG A N 1
ATOM 878 C CA . ARG A 1 103 ? -4.280 -2.044 0.150 1.00 92.25 103 ARG A CA 1
ATOM 879 C C . ARG A 1 103 ? -4.296 -2.024 -1.376 1.00 92.25 103 ARG A C 1
ATOM 881 O O . ARG A 1 103 ? -5.304 -2.403 -1.966 1.00 92.25 103 ARG A O 1
ATOM 888 N N . THR A 1 104 ? -3.186 -1.625 -1.981 1.00 92.38 104 THR A N 1
ATOM 889 C CA . THR A 1 104 ? -2.967 -1.790 -3.419 1.00 92.38 104 THR A CA 1
ATOM 890 C C . THR A 1 104 ? -2.676 -3.257 -3.713 1.00 92.38 104 THR A C 1
ATOM 892 O O . THR A 1 104 ? -1.807 -3.857 -3.075 1.00 92.38 104 THR A O 1
ATOM 895 N N . PHE A 1 105 ? -3.417 -3.823 -4.660 1.00 92.75 105 PHE A N 1
ATOM 896 C CA . PHE A 1 105 ? -3.218 -5.176 -5.171 1.00 92.75 105 PHE A CA 1
ATOM 897 C C . PHE A 1 105 ? -2.578 -5.133 -6.567 1.00 92.75 105 PHE A C 1
ATOM 899 O O . PHE A 1 105 ? -2.685 -4.097 -7.232 1.00 92.75 105 PHE A O 1
ATOM 906 N N . PRO A 1 106 ? -1.919 -6.217 -7.018 1.00 94.56 106 PRO A N 1
ATOM 907 C CA . PRO A 1 106 ? -1.294 -6.294 -8.343 1.00 94.56 106 PRO A CA 1
ATOM 908 C C . PRO A 1 106 ? -2.199 -5.879 -9.504 1.00 94.56 106 PRO A C 1
ATOM 910 O O . PRO A 1 106 ? -1.747 -5.210 -10.427 1.00 94.56 106 PRO A O 1
ATOM 913 N N . GLU A 1 107 ? -3.492 -6.177 -9.403 1.00 94.62 107 GLU A N 1
ATOM 914 C CA . GLU A 1 107 ? -4.518 -5.859 -10.403 1.00 94.62 107 GLU A CA 1
ATOM 915 C C . GLU A 1 107 ? -4.766 -4.353 -10.557 1.00 94.62 107 GLU A C 1
ATOM 917 O O . GLU A 1 107 ? -5.502 -3.913 -11.434 1.00 94.62 107 GLU A O 1
ATOM 922 N N . SER A 1 108 ? -4.190 -3.534 -9.680 1.00 93.25 108 SER A N 1
ATOM 923 C CA . SER A 1 108 ? -4.219 -2.073 -9.755 1.00 93.25 108 SER A CA 1
ATOM 924 C C . SER A 1 108 ? -2.864 -1.473 -10.134 1.00 93.25 108 SER A C 1
ATOM 926 O O . SER A 1 108 ? -2.748 -0.249 -10.166 1.00 93.25 108 SER A O 1
ATOM 928 N N . VAL A 1 109 ? -1.854 -2.309 -10.400 1.00 95.25 109 VAL A N 1
ATOM 929 C CA . VAL A 1 109 ? -0.487 -1.894 -10.731 1.00 95.25 109 VAL A CA 1
ATOM 930 C C . VAL A 1 109 ? -0.194 -2.191 -12.199 1.00 95.25 109 VAL A C 1
ATOM 932 O O . VAL A 1 109 ? -0.215 -3.350 -12.616 1.00 95.25 109 VAL A O 1
ATOM 935 N N . GLY A 1 110 ? 0.094 -1.147 -12.973 1.00 96.62 110 GLY A N 1
ATOM 936 C CA . GLY A 1 110 ? 0.669 -1.262 -14.311 1.00 96.62 110 GLY A CA 1
ATOM 937 C C . GLY A 1 110 ? 2.192 -1.337 -14.233 1.00 96.62 110 GLY A C 1
ATOM 938 O O . GLY A 1 110 ? 2.799 -0.622 -13.438 1.00 96.62 110 GLY A O 1
ATOM 939 N N . ILE A 1 111 ? 2.814 -2.188 -15.045 1.00 97.19 111 ILE A N 1
ATOM 940 C CA . ILE A 1 111 ? 4.273 -2.325 -15.139 1.00 97.19 111 ILE A CA 1
ATO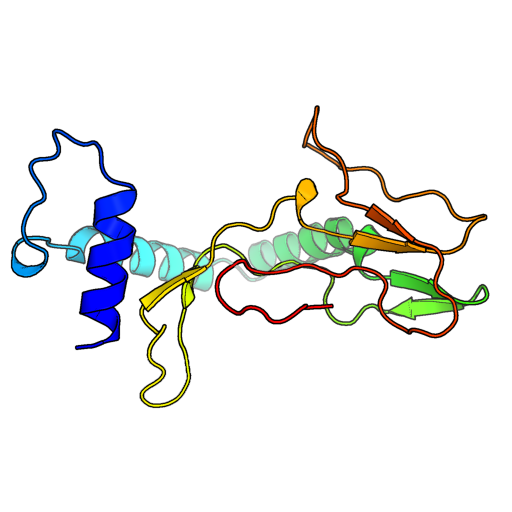M 941 C C . ILE A 1 111 ? 4.731 -1.773 -16.484 1.00 97.19 111 ILE A C 1
ATOM 943 O O . ILE A 1 111 ? 4.211 -2.176 -17.522 1.00 97.19 111 ILE A O 1
ATOM 947 N N . ASN A 1 112 ? 5.727 -0.890 -16.465 1.00 97.31 112 ASN A N 1
ATOM 948 C CA . ASN A 1 112 ? 6.433 -0.455 -17.664 1.00 97.31 112 ASN A CA 1
ATOM 949 C C . ASN A 1 112 ? 7.811 -1.103 -17.710 1.00 97.31 112 ASN A C 1
ATOM 951 O O . ASN A 1 112 ? 8.610 -0.974 -16.780 1.00 97.31 112 ASN A O 1
ATOM 955 N N . ILE A 1 113 ? 8.076 -1.833 -18.785 1.00 97.19 113 ILE A N 1
ATOM 956 C CA . ILE A 1 113 ? 9.302 -2.610 -18.945 1.00 97.19 113 ILE A CA 1
ATOM 957 C C . ILE A 1 113 ? 9.688 -2.678 -20.426 1.00 97.19 113 ILE A C 1
ATOM 959 O O . ILE A 1 113 ? 8.877 -2.385 -21.290 1.00 97.19 113 ILE A O 1
ATOM 963 N N . SER A 1 114 ? 10.921 -3.052 -20.765 1.00 96.25 114 SER A N 1
ATOM 964 C CA . SER A 1 114 ? 11.305 -3.290 -22.165 1.00 96.25 114 SER A CA 1
ATOM 965 C C . SER A 1 114 ? 10.559 -4.493 -22.761 1.00 96.25 114 SER A C 1
ATOM 967 O O . SER A 1 114 ? 10.345 -5.483 -22.066 1.00 96.25 114 SER A O 1
ATOM 969 N N . GLU A 1 115 ? 10.242 -4.442 -24.058 1.00 95.69 115 GLU A N 1
ATOM 970 C CA . GLU A 1 115 ? 9.619 -5.546 -24.814 1.00 95.69 115 GLU A CA 1
ATOM 971 C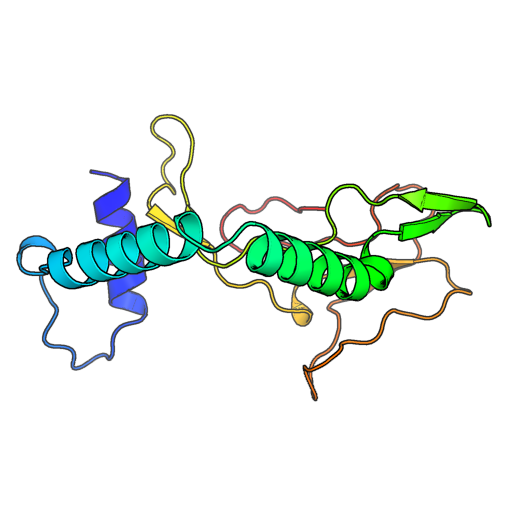 C . GLU A 1 115 ? 10.412 -6.860 -24.740 1.00 95.69 115 GLU A C 1
ATOM 973 O O . GLU A 1 115 ? 9.841 -7.945 -24.795 1.00 95.69 115 GLU A O 1
ATOM 978 N N . LEU A 1 116 ? 11.738 -6.769 -24.601 1.00 93.75 116 LEU A N 1
ATOM 979 C CA . LEU A 1 116 ? 12.634 -7.929 -24.554 1.00 93.75 116 LEU A CA 1
ATOM 980 C C . LEU A 1 116 ? 12.913 -8.421 -23.128 1.00 93.75 116 LEU A C 1
ATOM 982 O O . LEU A 1 116 ? 13.594 -9.430 -22.940 1.00 93.75 116 LEU A O 1
ATOM 986 N N . ALA A 1 117 ? 12.444 -7.700 -22.110 1.00 94.19 117 ALA A N 1
ATOM 987 C CA . ALA A 1 117 ? 12.715 -8.032 -20.722 1.00 94.19 117 ALA A CA 1
ATOM 988 C C . ALA A 1 117 ? 11.674 -9.005 -20.157 1.00 94.19 117 ALA A C 1
ATOM 990 O O . ALA A 1 117 ? 10.505 -9.022 -20.536 1.00 94.19 117 ALA A O 1
ATOM 991 N N . CYS A 1 118 ? 12.104 -9.815 -19.191 1.00 92.75 118 CYS A N 1
ATOM 992 C CA . CYS A 1 118 ? 11.205 -10.718 -18.486 1.00 92.75 118 CYS A CA 1
ATOM 993 C C . CYS A 1 118 ? 10.273 -9.921 -17.566 1.00 92.75 118 CYS A C 1
ATOM 995 O O . CYS A 1 118 ? 10.737 -9.231 -16.654 1.00 92.75 118 CYS A O 1
ATOM 997 N N . VAL A 1 119 ? 8.963 -10.049 -17.779 1.00 94.00 119 VAL A N 1
ATOM 998 C CA . VAL A 1 119 ? 7.951 -9.436 -16.913 1.00 94.00 119 VAL A CA 1
ATOM 999 C C . VAL A 1 119 ? 8.100 -9.971 -15.476 1.00 94.00 119 VAL A C 1
ATOM 1001 O O . VAL A 1 119 ? 8.165 -11.193 -15.287 1.00 94.00 119 VAL A O 1
ATOM 1004 N N . PRO A 1 120 ? 8.136 -9.102 -14.444 1.00 92.25 120 PRO A N 1
ATOM 1005 C CA . PRO A 1 120 ? 8.280 -9.529 -13.057 1.00 92.25 120 PRO A CA 1
ATOM 1006 C C . PRO A 1 120 ? 7.159 -10.482 -12.641 1.00 92.25 120 PRO A C 1
ATOM 1008 O O . PRO A 1 120 ? 5.984 -10.219 -12.885 1.00 92.25 120 PRO A O 1
ATOM 1011 N N . ARG A 1 121 ? 7.500 -11.587 -11.973 1.00 90.50 121 ARG A N 1
ATOM 1012 C CA . ARG A 1 121 ? 6.497 -12.526 -11.452 1.00 90.50 121 ARG A CA 1
ATOM 1013 C C . ARG A 1 121 ? 5.938 -12.050 -10.116 1.00 90.50 121 ARG A C 1
ATOM 1015 O O . ARG A 1 121 ? 6.668 -11.534 -9.271 1.00 90.50 121 ARG A O 1
ATOM 1022 N N . LEU A 1 122 ? 4.650 -12.300 -9.902 1.00 91.88 122 LEU A N 1
ATOM 1023 C CA . LEU A 1 122 ? 4.012 -12.111 -8.605 1.00 91.88 122 LEU A CA 1
ATOM 1024 C C . LEU A 1 122 ? 4.398 -13.249 -7.660 1.00 91.88 122 LEU A C 1
ATOM 1026 O O . LEU A 1 122 ? 4.027 -14.404 -7.863 1.00 91.88 122 LEU A O 1
ATOM 1030 N N . ASN A 1 123 ? 5.144 -12.913 -6.610 1.00 85.38 123 ASN A N 1
ATOM 1031 C CA . ASN A 1 123 ? 5.591 -13.872 -5.607 1.00 85.38 123 ASN A CA 1
ATOM 1032 C C . ASN A 1 123 ? 4.589 -13.952 -4.448 1.00 85.38 123 ASN A C 1
ATOM 1034 O O . ASN A 1 123 ? 4.195 -12.931 -3.888 1.00 85.38 123 ASN A O 1
ATOM 1038 N N . GLY A 1 124 ? 4.200 -15.172 -4.064 1.00 86.88 124 GLY A N 1
ATOM 1039 C CA . GLY A 1 124 ? 3.347 -15.413 -2.892 1.00 86.88 124 GLY A CA 1
ATOM 1040 C C . GLY A 1 124 ? 1.868 -15.045 -3.062 1.00 86.88 124 GLY A C 1
ATOM 1041 O O . GLY A 1 124 ? 1.143 -15.034 -2.072 1.00 86.88 124 GLY A O 1
ATOM 1042 N N . MET A 1 125 ? 1.412 -14.766 -4.289 1.00 90.25 125 MET A N 1
ATOM 1043 C CA . MET A 1 125 ? 0.013 -14.434 -4.599 1.00 90.25 125 MET A CA 1
ATOM 1044 C C . MET A 1 125 ? -0.511 -15.260 -5.791 1.00 90.25 125 MET A C 1
ATOM 1046 O O . MET A 1 125 ? -0.659 -14.728 -6.891 1.00 90.25 125 MET A O 1
ATOM 1050 N N . PRO A 1 126 ? -0.762 -16.574 -5.618 1.00 91.94 126 PRO A N 1
ATOM 1051 C CA . PRO A 1 126 ? -1.323 -17.409 -6.680 1.00 91.94 126 PRO A CA 1
ATOM 1052 C C . PRO A 1 126 ? -2.689 -16.892 -7.146 1.00 91.94 126 PRO A C 1
ATOM 1054 O O . PRO A 1 126 ? -3.525 -16.529 -6.323 1.00 91.94 126 PRO A O 1
ATOM 1057 N N . GLY A 1 127 ? -2.918 -16.885 -8.461 1.00 93.25 127 GLY A N 1
ATOM 1058 C CA . GLY A 1 127 ? -4.176 -16.424 -9.064 1.00 93.25 127 GLY A CA 1
ATOM 1059 C C . GLY A 1 127 ? -4.274 -14.913 -9.295 1.00 93.25 127 GLY A C 1
ATOM 1060 O O . GLY A 1 127 ? -5.264 -14.468 -9.865 1.00 93.25 127 GLY A O 1
ATOM 1061 N N . HIS A 1 128 ? -3.257 -14.144 -8.899 1.00 95.06 128 HIS A N 1
ATOM 1062 C CA . HIS A 1 128 ? -3.180 -12.708 -9.160 1.00 95.06 128 HIS A CA 1
ATOM 1063 C C . HIS A 1 128 ? -2.419 -12.399 -10.453 1.00 95.06 128 HIS A C 1
ATOM 1065 O O . HIS A 1 128 ? -1.570 -13.182 -10.893 1.00 95.06 128 HIS A O 1
ATOM 1071 N N . ALA A 1 129 ? -2.691 -11.229 -11.029 1.00 95.50 129 ALA A N 1
ATOM 1072 C CA . ALA A 1 129 ? -2.009 -10.714 -12.214 1.00 95.50 129 ALA A CA 1
ATOM 1073 C C . ALA A 1 129 ? -1.750 -9.207 -12.096 1.00 95.50 129 ALA A C 1
ATOM 1075 O O . ALA A 1 129 ? -2.431 -8.499 -11.355 1.00 95.50 129 ALA A O 1
ATOM 1076 N N . TRP A 1 130 ? -0.748 -8.717 -12.828 1.00 96.44 130 TRP A N 1
ATOM 1077 C CA . TRP A 1 130 ? -0.576 -7.277 -13.020 1.00 96.44 130 TRP A CA 1
ATOM 1078 C C . TRP A 1 130 ? -1.759 -6.706 -13.794 1.00 96.44 130 TRP A C 1
ATOM 1080 O O . TRP A 1 130 ? -2.367 -7.418 -14.593 1.00 96.44 130 TRP A O 1
ATOM 1090 N N . LYS A 1 131 ? -2.056 -5.424 -13.571 1.00 95.94 131 LYS A N 1
ATOM 1091 C CA . LYS A 1 131 ? -3.120 -4.732 -14.297 1.00 95.94 131 LYS A CA 1
ATOM 1092 C C . LYS A 1 131 ? -2.828 -4.711 -15.795 1.00 95.94 131 LYS A C 1
ATOM 1094 O O . LYS A 1 131 ? -3.615 -5.223 -16.576 1.00 95.94 131 LYS A O 1
ATOM 1099 N N . ASP A 1 132 ? -1.679 -4.138 -16.149 1.00 96.19 132 ASP A N 1
ATOM 1100 C CA . ASP A 1 132 ? -1.242 -3.902 -17.521 1.00 96.19 132 ASP A CA 1
ATOM 1101 C C . ASP A 1 132 ? 0.283 -4.048 -17.598 1.00 96.19 132 ASP A C 1
ATOM 1103 O O . ASP A 1 132 ? 0.992 -3.697 -16.649 1.00 96.19 132 ASP A O 1
ATOM 1107 N N . ILE A 1 133 ? 0.785 -4.532 -18.735 1.00 97.31 133 ILE A N 1
ATOM 1108 C CA . ILE A 1 133 ? 2.207 -4.493 -19.089 1.00 97.31 133 ILE A CA 1
ATOM 1109 C C . ILE A 1 133 ? 2.345 -3.569 -20.293 1.00 97.31 133 ILE A C 1
ATOM 1111 O O . ILE A 1 133 ? 1.707 -3.801 -21.319 1.00 97.31 133 ILE A O 1
ATOM 1115 N N . VAL A 1 134 ? 3.160 -2.529 -20.161 1.00 97.50 134 VAL A N 1
ATOM 1116 C CA . VAL A 1 134 ? 3.417 -1.558 -21.226 1.00 97.50 134 VAL A CA 1
ATOM 1117 C C . VAL A 1 134 ? 4.912 -1.422 -21.491 1.00 97.50 134 VAL A C 1
ATOM 1119 O O . VAL A 1 134 ? 5.746 -1.828 -20.677 1.00 97.50 134 VAL A O 1
ATOM 1122 N N . HIS A 1 135 ? 5.232 -0.857 -22.652 1.00 97.25 135 HIS A N 1
ATOM 1123 C CA . HIS A 1 135 ? 6.592 -0.717 -23.163 1.00 97.25 135 HIS A CA 1
ATOM 1124 C C . HIS A 1 135 ? 6.835 0.724 -23.637 1.00 97.25 135 HIS A C 1
ATOM 1126 O O . HIS A 1 135 ? 7.103 0.991 -24.805 1.00 97.25 135 HIS A O 1
ATOM 1132 N N . GLU A 1 136 ? 6.688 1.680 -22.722 1.00 96.38 136 GLU A N 1
ATOM 1133 C CA . GLU A 1 136 ? 6.846 3.107 -22.999 1.00 96.38 136 GLU A CA 1
ATOM 1134 C C . GLU A 1 136 ? 8.280 3.557 -22.707 1.00 96.38 136 GLU A C 1
ATOM 1136 O O . GLU A 1 136 ? 8.705 3.663 -21.555 1.00 96.38 136 GLU A O 1
ATOM 1141 N N . ASN A 1 137 ? 9.035 3.861 -23.764 1.00 94.81 137 ASN A N 1
ATOM 1142 C CA . ASN A 1 137 ? 10.424 4.324 -23.664 1.00 94.81 137 ASN A CA 1
ATOM 1143 C C . ASN A 1 137 ? 10.567 5.854 -23.536 1.00 94.81 137 ASN A C 1
ATOM 1145 O O . ASN A 1 137 ? 11.678 6.354 -23.374 1.00 94.81 137 ASN A O 1
ATOM 1149 N N . SER A 1 138 ? 9.459 6.601 -23.591 1.00 95.75 138 SER A N 1
ATOM 1150 C CA . SER A 1 138 ? 9.424 8.059 -23.417 1.00 95.75 138 SER A CA 1
ATOM 1151 C C . SER A 1 138 ? 9.267 8.501 -21.958 1.00 95.75 138 SER A C 1
ATOM 1153 O O . SER A 1 138 ? 9.260 9.699 -21.675 1.00 95.75 138 SER A O 1
ATOM 1155 N N . VAL A 1 139 ? 9.108 7.555 -21.029 1.00 95.25 139 VAL A N 1
ATOM 1156 C CA . VAL A 1 139 ? 8.869 7.798 -19.600 1.00 95.25 139 VAL A CA 1
ATOM 1157 C C . VAL A 1 139 ? 9.934 7.110 -18.743 1.00 95.25 139 VAL A C 1
ATOM 1159 O O . VAL A 1 139 ? 10.653 6.231 -19.208 1.00 95.25 139 VAL A O 1
ATOM 1162 N N . GLN A 1 140 ? 10.048 7.521 -17.478 1.00 92.81 140 GLN A N 1
ATOM 1163 C CA . GLN A 1 140 ? 11.064 7.005 -16.545 1.00 92.81 140 GLN A CA 1
ATOM 1164 C C . GLN A 1 140 ? 10.500 6.088 -15.450 1.00 92.81 140 GLN A C 1
ATOM 1166 O O . GLN A 1 140 ? 11.265 5.494 -14.693 1.00 92.81 140 GLN A O 1
ATOM 1171 N N . TRP A 1 141 ? 9.175 5.987 -15.323 1.00 94.62 141 TRP A N 1
ATOM 1172 C CA . TRP A 1 141 ? 8.547 5.137 -14.315 1.00 94.62 141 TRP A CA 1
ATOM 1173 C C . TRP A 1 141 ? 8.550 3.669 -14.760 1.00 94.62 141 TRP A C 1
ATOM 1175 O O . TRP A 1 141 ? 8.424 3.372 -15.947 1.00 94.62 141 TRP A O 1
ATOM 1185 N N . ILE A 1 142 ? 8.682 2.758 -13.791 1.00 95.00 142 ILE A N 1
ATOM 1186 C CA . ILE A 1 142 ? 8.706 1.298 -14.016 1.00 95.00 142 ILE A CA 1
ATOM 1187 C C . ILE A 1 142 ? 7.432 0.599 -13.535 1.00 95.00 142 ILE A C 1
ATOM 1189 O O . ILE A 1 142 ? 7.116 -0.512 -13.954 1.00 95.00 142 ILE A O 1
ATOM 1193 N N . ALA A 1 143 ? 6.691 1.248 -12.643 1.00 95.44 143 ALA A N 1
ATOM 1194 C CA . ALA A 1 143 ? 5.381 0.821 -12.203 1.00 95.44 143 ALA A CA 1
ATOM 1195 C C . ALA A 1 143 ? 4.507 2.057 -12.012 1.00 95.44 143 ALA A C 1
ATOM 1197 O O . ALA A 1 143 ? 5.012 3.144 -11.738 1.00 95.44 143 ALA A O 1
ATOM 1198 N N . ASN A 1 144 ? 3.203 1.892 -12.168 1.00 95.12 144 ASN A N 1
ATOM 1199 C CA . ASN A 1 144 ? 2.239 2.899 -11.776 1.00 95.12 144 ASN A CA 1
ATOM 1200 C C . ASN A 1 144 ? 1.037 2.249 -11.104 1.00 95.12 144 ASN A C 1
ATOM 1202 O O . ASN A 1 144 ? 0.747 1.075 -11.327 1.00 95.12 144 ASN A O 1
ATOM 1206 N N . PHE A 1 145 ? 0.342 3.000 -10.261 1.00 93.88 145 PHE A N 1
ATOM 1207 C CA . PHE A 1 145 ? -0.900 2.544 -9.650 1.00 93.88 145 PHE A CA 1
ATOM 1208 C C . PHE A 1 145 ? -1.755 3.720 -9.192 1.00 93.88 145 PHE A C 1
ATOM 1210 O O . PHE A 1 145 ? -1.269 4.833 -8.992 1.00 93.88 145 PHE A O 1
ATOM 1217 N N . GLN A 1 146 ? -3.036 3.453 -8.963 1.00 87.38 146 GLN A N 1
ATOM 1218 C CA . GLN A 1 146 ? -3.944 4.385 -8.299 1.00 87.38 146 GLN A CA 1
ATOM 1219 C C . GLN A 1 146 ? -4.231 3.876 -6.887 1.00 87.38 146 GLN A C 1
ATOM 1221 O O . GLN A 1 146 ? -4.501 2.692 -6.688 1.00 87.38 146 GLN A O 1
ATOM 1226 N N . ASP A 1 147 ? -4.165 4.758 -5.885 1.00 82.50 147 ASP A N 1
ATOM 1227 C CA . ASP A 1 147 ? -4.390 4.369 -4.482 1.00 82.50 147 ASP A CA 1
ATOM 1228 C C . ASP A 1 147 ? -5.881 4.303 -4.093 1.00 82.50 147 ASP A C 1
ATOM 1230 O O . ASP A 1 147 ? -6.225 3.964 -2.955 1.00 82.50 147 ASP A O 1
ATOM 1234 N N . GLY A 1 148 ? -6.765 4.622 -5.045 1.00 80.94 148 GLY A N 1
ATOM 1235 C CA . GLY A 1 148 ? -8.220 4.588 -4.905 1.00 80.94 148 GLY A CA 1
ATOM 1236 C C . GLY A 1 148 ? -8.790 5.644 -3.957 1.00 80.94 148 GLY A C 1
ATOM 1237 O O . GLY A 1 148 ? -9.997 5.647 -3.717 1.00 80.94 148 GLY A O 1
ATOM 1238 N N . LEU A 1 149 ? -7.952 6.520 -3.394 1.00 86.19 149 LEU A N 1
ATOM 1239 C CA . LEU A 1 149 ? -8.378 7.607 -2.520 1.00 86.19 149 LEU A CA 1
ATOM 1240 C C . LEU A 1 149 ? -8.179 8.963 -3.188 1.00 86.19 149 LEU A C 1
ATOM 1242 O O . LEU A 1 149 ? -9.092 9.796 -3.194 1.00 86.19 149 LEU A O 1
ATOM 1246 N N . LEU A 1 150 ? -6.978 9.198 -3.702 1.00 82.12 150 LEU A N 1
ATOM 1247 C CA . LEU A 1 150 ? -6.662 10.320 -4.565 1.00 82.12 150 LEU A CA 1
ATOM 1248 C C . LEU A 1 150 ? -6.737 9.783 -5.996 1.00 82.12 150 LEU A C 1
ATOM 1250 O O . LEU A 1 150 ? -6.212 8.712 -6.281 1.00 82.12 150 LEU A O 1
ATOM 1254 N N . GLU A 1 151 ? -7.401 10.501 -6.898 1.00 81.81 151 GLU A N 1
ATOM 1255 C CA . GLU A 1 151 ? -7.488 10.132 -8.326 1.00 81.81 151 GLU A CA 1
ATOM 1256 C C . GLU A 1 151 ? -6.161 10.411 -9.061 1.00 81.81 151 GLU A C 1
ATOM 1258 O O . GLU A 1 151 ? -6.117 10.653 -10.262 1.00 81.81 151 GLU A O 1
ATOM 1263 N N . GLU A 1 152 ? -5.061 10.397 -8.313 1.00 87.19 152 GLU A N 1
ATOM 1264 C CA . GLU A 1 152 ? -3.714 10.671 -8.773 1.00 87.19 152 GLU A CA 1
ATOM 1265 C C . GLU A 1 152 ? -3.002 9.347 -9.040 1.00 87.19 152 GLU A C 1
ATOM 1267 O O . GLU A 1 152 ? -2.983 8.437 -8.202 1.00 87.19 152 GLU A O 1
ATOM 1272 N N . THR A 1 153 ? -2.383 9.252 -10.213 1.00 90.94 153 THR A N 1
ATOM 1273 C CA . THR A 1 153 ? -1.482 8.150 -10.541 1.00 90.94 153 THR A CA 1
ATOM 1274 C C . THR A 1 153 ? -0.176 8.314 -9.769 1.00 90.94 153 THR A C 1
ATOM 1276 O O . THR A 1 153 ? 0.444 9.377 -9.790 1.00 90.94 153 THR A O 1
ATOM 1279 N N . LYS A 1 154 ? 0.245 7.245 -9.096 1.00 91.81 154 LYS A N 1
ATOM 1280 C CA . LYS A 1 154 ? 1.528 7.139 -8.399 1.00 91.81 154 LYS A CA 1
ATOM 1281 C C . LYS A 1 154 ? 2.498 6.283 -9.200 1.00 91.81 154 LYS A C 1
ATOM 1283 O O . LYS A 1 154 ? 2.047 5.412 -9.943 1.00 91.81 154 LYS A O 1
ATOM 1288 N N . TYR A 1 155 ? 3.792 6.512 -8.985 1.00 93.12 155 TYR A N 1
ATOM 1289 C CA . TYR A 1 155 ? 4.913 5.841 -9.645 1.00 93.12 155 TYR A CA 1
ATOM 1290 C C . TYR A 1 155 ? 5.921 5.322 -8.618 1.00 93.12 155 TYR A C 1
ATOM 1292 O O . TYR A 1 155 ? 6.038 5.968 -7.546 1.00 93.12 155 TYR A O 1
#

pLDDT: mean 92.93, std 3.49, range [80.94, 98.19]

Organism: Polarella glacialis (NCBI:txid89957)

Foldseek 3Di:
DLQLVQLVVQVVVPDDPPDPPDDPVPDDCPVVVVVVVVVVVVVVPDDPVVVVVVVVVVCVVCVVQQWDQDPNDTDGDDDSDDDAWDADDDPDPDNRGNHIQHDDDQLFKEFEDAPPDDDDDDPPDPPDHHNYYHHDPPDDDGMWGDSVRDPDIDD

Radius of gyration: 20.35 Å; chains: 1; bounding box: 49×39×50 Å

InterPro domains:
  IPR008336 DNA topoisomerase I, DNA binding, eukaryotic-type [PF02919] (2-155)
  IPR013030 DNA topoisomerase I, DNA binding, N-terminal domain 2 [G3DSA:2.170.11.10] (48-155)
  IPR013034 DNA topoisomerase I, DNA binding, N-terminal domain 1 [G3DSA:1.10.10.41] (1-47)
  IPR036202 DNA topoisomerase I, DNA binding, eukaryotic-type, N-terminal domain superfamily [SSF56741] (2-155)
  IPR051062 DNA topoisomerase IB [PTHR10290] (1-155)

Sequence (155 aa):
DIFVKNFWSVFKAVLPKDTIIKDFKKCDFTPIAEHRDRERFKRNNRSREEKEKERLDNAKQSDWYNYAIVNNIREKLGNFRLEPPQLFRGRGEHPKQGMLKKRTFPESVGINISELACVPRLNGMPGHAWKDIVHENSVQWIANFQDGLLEETKY

Secondary structure (DSSP, 8-state):
-HHHHHHHHHHHHHS-TT-S---GGG---HHHHHHHHHHHHHHHHS-HHHHHHHHHHHHHHHHTTSEEEETTEEEEPS--SPPPSEE---STT-TTTT-EEPPP-GGGEEEE--TTSPPPP-SS-TT---SEEE--TT---SEEEE-SSSS-EE-